Protein AF-A0A094ADM8-F1 (afdb_monomer)

Secondary structure (DSSP, 8-state):
-HHHHHHHHTT-HHHHHHHHHHHHHHTTB-TTSSSB---HHHHHHHHHHHHHHHHHHHHHHHHHHHHH--

Mean predicted aligned error: 2.89 Å

Structure (mmCIF, N/CA/C/O backbone):
data_AF-A0A094ADM8-F1
#
_entry.id   AF-A0A094ADM8-F1
#
loop_
_atom_site.group_PDB
_atom_site.id
_atom_site.type_symbol
_atom_site.label_atom_id
_atom_site.label_alt_id
_atom_site.label_comp_id
_atom_site.label_asym_id
_atom_site.label_entity_id
_atom_site.label_seq_id
_atom_site.pdbx_PDB_ins_code
_atom_site.Cartn_x
_atom_site.Cartn_y
_atom_site.Cartn_z
_atom_site.occupancy
_atom_site.B_iso_or_equiv
_atom_site.auth_seq_id
_atom_site.auth_comp_id
_atom_site.auth_asym_id
_atom_site.auth_atom_id
_atom_site.pdbx_PDB_model_num
ATOM 1 N N . HIS A 1 1 ? 0.835 8.102 -4.743 1.00 71.00 1 HIS A N 1
ATOM 2 C CA . HIS A 1 1 ? 1.250 9.401 -4.170 1.00 71.00 1 HIS A CA 1
ATOM 3 C C . HIS A 1 1 ? 0.177 10.026 -3.272 1.00 71.00 1 HIS A C 1
ATOM 5 O O . HIS A 1 1 ? 0.406 10.103 -2.077 1.00 71.00 1 HIS A O 1
ATOM 11 N N . PHE A 1 2 ? -1.000 10.408 -3.787 1.00 84.06 2 PHE A N 1
ATOM 12 C CA . PHE A 1 2 ? -2.049 11.066 -2.983 1.00 84.06 2 PHE A CA 1
ATOM 13 C C . PHE A 1 2 ? -2.457 10.273 -1.724 1.00 84.06 2 PHE A C 1
ATOM 15 O O . PHE A 1 2 ? -2.299 10.760 -0.609 1.00 84.06 2 PHE A O 1
ATOM 22 N N . LEU A 1 3 ? -2.862 9.007 -1.895 1.00 83.62 3 LEU A N 1
ATOM 23 C CA . LEU A 1 3 ? -3.297 8.151 -0.780 1.00 83.62 3 LEU A CA 1
ATOM 24 C C . LEU A 1 3 ? -2.202 7.900 0.266 1.00 83.62 3 LEU A C 1
ATOM 26 O O . LEU A 1 3 ? -2.508 7.857 1.453 1.00 83.62 3 LEU A O 1
ATOM 30 N N . LYS A 1 4 ? -0.931 7.811 -0.158 1.00 89.56 4 LYS A N 1
ATOM 31 C CA . LYS A 1 4 ? 0.227 7.689 0.743 1.00 89.56 4 LYS A CA 1
ATOM 32 C C . LYS A 1 4 ? 0.228 8.832 1.763 1.00 89.56 4 LYS A C 1
ATOM 34 O O . LYS A 1 4 ? 0.291 8.564 2.958 1.00 89.56 4 LYS A O 1
ATOM 39 N N . GLY A 1 5 ? 0.102 10.079 1.298 1.00 88.25 5 GLY A N 1
ATOM 40 C CA . GLY A 1 5 ? 0.099 11.260 2.165 1.00 88.25 5 GLY A CA 1
ATOM 41 C C . GLY A 1 5 ? -1.039 11.229 3.182 1.00 88.25 5 GLY A C 1
ATOM 42 O O . GLY A 1 5 ? -0.791 11.285 4.382 1.00 88.25 5 GLY A O 1
ATOM 43 N N . SER A 1 6 ? -2.274 11.033 2.715 1.00 91.81 6 SER A N 1
ATOM 44 C CA . SER A 1 6 ? -3.450 10.992 3.593 1.00 91.81 6 SER A CA 1
ATOM 45 C C . SER A 1 6 ? -3.385 9.858 4.625 1.00 91.81 6 SER A C 1
ATOM 47 O O . SER A 1 6 ? -3.717 10.067 5.788 1.00 91.81 6 SER A O 1
ATOM 49 N N . SER A 1 7 ? -2.920 8.666 4.231 1.00 91.31 7 SER A N 1
ATOM 50 C CA . SER A 1 7 ? -2.766 7.531 5.155 1.00 91.31 7 SER A CA 1
ATOM 51 C C . SER A 1 7 ? -1.677 7.755 6.210 1.00 91.31 7 SER A C 1
ATOM 53 O O . SER A 1 7 ? -1.855 7.347 7.355 1.00 91.31 7 SER A O 1
ATOM 55 N N . ALA A 1 8 ? -0.589 8.451 5.861 1.00 93.00 8 ALA A N 1
ATOM 56 C CA . ALA A 1 8 ? 0.486 8.776 6.795 1.00 93.00 8 ALA A CA 1
ATOM 57 C C . ALA A 1 8 ? 0.004 9.720 7.904 1.00 93.00 8 ALA A C 1
ATOM 59 O O . ALA A 1 8 ? 0.273 9.475 9.077 1.00 93.00 8 ALA A O 1
ATOM 60 N N . THR A 1 9 ? -0.751 10.763 7.540 1.00 93.56 9 THR A N 1
ATOM 61 C CA . THR A 1 9 ? -1.298 11.743 8.493 1.00 93.56 9 THR A CA 1
ATOM 62 C C . THR A 1 9 ? -2.201 11.097 9.543 1.00 93.56 9 THR A C 1
ATOM 64 O O . THR A 1 9 ? -2.205 11.527 10.690 1.00 93.56 9 THR A O 1
ATOM 67 N N . LEU A 1 10 ? -2.937 10.048 9.169 1.00 92.06 10 LEU A N 1
ATOM 68 C CA . LEU A 1 10 ? -3.841 9.323 10.065 1.00 92.06 10 LEU A CA 1
ATOM 69 C C . LEU A 1 10 ? -3.168 8.144 10.795 1.00 92.06 10 LEU A C 1
ATOM 71 O O . LEU A 1 10 ? -3.851 7.371 11.460 1.00 92.06 10 LEU A O 1
ATOM 75 N N . GLY A 1 11 ? -1.850 7.963 10.653 1.00 93.38 11 GLY A N 1
ATOM 76 C CA . GLY A 1 11 ? -1.117 6.862 11.291 1.00 93.38 11 GLY A CA 1
ATOM 77 C C . GLY A 1 11 ? -1.404 5.475 10.700 1.00 93.38 11 GLY A C 1
ATOM 78 O O . GLY A 1 11 ? -1.092 4.460 11.318 1.00 93.38 11 GLY A O 1
ATOM 79 N N . LEU A 1 12 ? -1.977 5.400 9.495 1.00 95.19 12 LEU A N 1
ATOM 80 C CA . LEU A 1 12 ? -2.345 4.151 8.820 1.00 95.19 12 LEU A CA 1
ATOM 81 C C . LEU A 1 12 ? -1.133 3.547 8.092 1.00 95.19 12 LEU A C 1
ATOM 83 O O . LEU A 1 12 ? -1.095 3.471 6.861 1.00 95.19 12 LEU A O 1
ATOM 87 N N . THR A 1 13 ? -0.123 3.137 8.861 1.00 94.12 13 THR A N 1
ATOM 88 C CA . THR A 1 13 ? 1.218 2.760 8.373 1.00 94.12 13 THR A CA 1
ATOM 89 C C . THR A 1 13 ? 1.195 1.699 7.273 1.00 94.12 13 THR A C 1
ATOM 91 O O . THR A 1 13 ? 1.777 1.918 6.215 1.00 94.12 13 THR A O 1
ATOM 94 N N . LYS A 1 14 ? 0.426 0.616 7.441 1.00 93.88 14 LYS A N 1
ATOM 95 C CA . LYS A 1 14 ? 0.298 -0.454 6.428 1.00 93.88 14 LYS A CA 1
ATOM 96 C C . LYS A 1 14 ? -0.186 0.063 5.066 1.00 93.88 14 LYS A C 1
ATOM 98 O O . LYS A 1 14 ? 0.358 -0.310 4.024 1.00 93.88 14 LYS A O 1
ATOM 103 N N . VAL A 1 15 ? -1.185 0.951 5.080 1.00 94.88 15 VAL A N 1
ATOM 104 C CA . VAL A 1 15 ? -1.745 1.566 3.864 1.00 94.88 15 VAL A CA 1
ATOM 105 C C . VAL A 1 15 ? -0.720 2.510 3.234 1.00 94.88 15 VAL A C 1
ATOM 107 O O . VAL A 1 15 ? -0.541 2.491 2.013 1.00 94.88 15 VAL A O 1
ATOM 110 N N . LYS A 1 16 ? -0.003 3.286 4.059 1.00 95.81 16 LYS A N 1
ATOM 111 C CA . LYS A 1 16 ? 1.081 4.176 3.621 1.00 95.81 16 LYS A CA 1
ATOM 112 C C . LYS A 1 16 ? 2.198 3.397 2.927 1.00 95.81 16 LYS A C 1
ATOM 114 O O . LYS A 1 16 ? 2.585 3.776 1.822 1.00 95.81 16 LYS A O 1
ATOM 119 N N . ASP A 1 17 ? 2.669 2.309 3.530 1.00 95.75 17 ASP A N 1
ATOM 120 C CA . ASP A 1 17 ? 3.775 1.496 3.009 1.00 95.75 17 ASP A CA 1
ATOM 121 C C . ASP A 1 17 ? 3.381 0.817 1.696 1.00 95.75 17 ASP A C 1
ATOM 123 O O . ASP A 1 17 ? 4.108 0.860 0.707 1.00 95.75 17 ASP A O 1
ATOM 127 N N . SER A 1 18 ? 2.164 0.285 1.623 1.00 96.19 18 SER A N 1
ATOM 128 C CA . SER A 1 18 ? 1.665 -0.334 0.394 1.00 96.19 18 SER A CA 1
ATOM 129 C C . SER A 1 18 ? 1.481 0.684 -0.742 1.00 96.19 18 SER A C 1
ATOM 131 O O . SER A 1 18 ? 1.784 0.394 -1.901 1.00 96.19 18 SER A O 1
ATOM 133 N N . CYS A 1 19 ? 1.061 1.914 -0.430 1.00 96.31 19 CYS A N 1
ATOM 134 C CA . CYS A 1 19 ? 1.012 3.002 -1.410 1.00 96.31 19 CYS A CA 1
ATOM 135 C C . CYS A 1 19 ? 2.407 3.473 -1.863 1.00 96.31 19 CYS A C 1
ATOM 137 O O . CYS A 1 19 ? 2.543 3.966 -2.986 1.00 96.31 19 CYS A O 1
ATOM 139 N N . GLU A 1 20 ? 3.424 3.349 -1.010 1.00 96.31 20 GLU A N 1
ATOM 140 C CA . GLU A 1 20 ? 4.823 3.642 -1.334 1.00 96.31 20 GLU A CA 1
ATOM 141 C C . GLU A 1 20 ? 5.414 2.590 -2.278 1.00 96.31 20 GLU A C 1
ATOM 143 O O . GLU A 1 20 ? 5.965 2.955 -3.314 1.00 96.31 20 GLU A O 1
ATOM 148 N N . ARG A 1 21 ?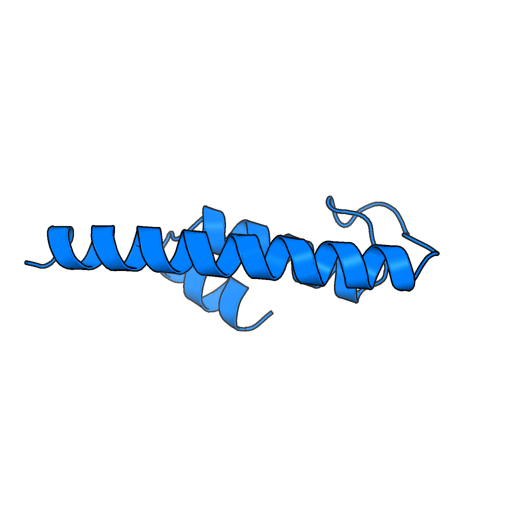 5.159 1.301 -2.025 1.00 96.62 21 ARG A N 1
ATOM 149 C CA . ARG A 1 21 ? 5.533 0.199 -2.933 1.00 96.62 21 ARG A CA 1
ATOM 150 C C . ARG A 1 21 ? 4.952 0.398 -4.336 1.00 96.62 21 ARG A C 1
ATOM 152 O O . ARG A 1 21 ? 5.673 0.323 -5.325 1.00 96.62 21 ARG A O 1
ATOM 159 N N . ILE A 1 22 ? 3.664 0.752 -4.434 1.00 96.62 22 ILE A N 1
ATOM 160 C CA . ILE A 1 22 ? 3.018 1.076 -5.723 1.00 96.62 22 ILE A CA 1
ATOM 161 C C . ILE A 1 22 ? 3.725 2.241 -6.428 1.00 96.62 22 ILE A C 1
ATOM 163 O O . ILE A 1 22 ? 3.884 2.215 -7.648 1.00 96.62 22 ILE A O 1
ATOM 167 N N . GLN A 1 23 ? 4.145 3.264 -5.680 1.00 96.44 23 GLN A N 1
ATOM 168 C CA . GLN A 1 23 ? 4.886 4.389 -6.243 1.00 96.44 23 GLN A CA 1
ATOM 169 C C . GLN A 1 23 ? 6.253 3.951 -6.785 1.00 96.44 23 GLN A C 1
ATOM 171 O O . GLN A 1 23 ? 6.602 4.374 -7.884 1.00 96.44 23 GLN A O 1
ATOM 176 N N . HIS A 1 24 ? 6.991 3.099 -6.066 1.00 97.31 24 HIS A N 1
ATOM 177 C CA . HIS A 1 24 ? 8.279 2.573 -6.526 1.00 97.31 24 HIS A CA 1
ATOM 178 C C . HIS A 1 24 ? 8.131 1.754 -7.812 1.00 97.31 24 HIS A C 1
ATOM 180 O O . HIS A 1 24 ? 8.793 2.049 -8.807 1.00 97.31 24 HIS A O 1
ATOM 186 N N . PHE A 1 25 ? 7.181 0.816 -7.856 1.00 97.00 25 PHE A N 1
ATOM 187 C CA . PHE A 1 25 ? 6.912 0.041 -9.072 1.00 97.00 25 PHE A CA 1
ATOM 188 C C . PHE A 1 25 ? 6.490 0.933 -10.248 1.00 97.00 25 PHE A C 1
ATOM 190 O O . PHE A 1 25 ? 6.893 0.696 -11.384 1.00 97.00 25 PHE A O 1
ATOM 197 N N . GLY A 1 26 ? 5.717 1.994 -9.991 1.00 95.94 26 GLY A N 1
ATOM 198 C CA . GLY A 1 26 ? 5.342 2.980 -11.011 1.00 95.94 26 GLY A CA 1
ATOM 199 C C . GLY A 1 26 ? 6.523 3.783 -11.569 1.00 95.94 26 GLY A C 1
ATOM 200 O O . GLY A 1 26 ? 6.410 4.356 -12.647 1.00 95.94 26 GLY A O 1
ATOM 201 N N . GLN A 1 27 ? 7.653 3.808 -10.860 1.00 96.44 27 GLN A N 1
ATOM 202 C CA . GLN A 1 27 ? 8.913 4.421 -11.286 1.00 96.44 27 GLN A CA 1
ATOM 203 C C . GLN A 1 27 ? 9.887 3.403 -11.902 1.00 96.44 27 GLN A C 1
ATOM 205 O O . GLN A 1 27 ? 11.056 3.732 -12.074 1.00 96.44 27 GLN A O 1
ATOM 210 N N . MET A 1 28 ? 9.420 2.188 -12.222 1.00 96.38 28 MET A N 1
ATOM 211 C CA . MET A 1 28 ? 10.259 1.070 -12.672 1.00 96.38 28 MET A CA 1
ATOM 212 C C . MET A 1 28 ? 11.376 0.743 -11.682 1.00 96.38 28 MET A C 1
ATOM 214 O O . MET A 1 28 ? 12.535 0.565 -12.049 1.00 96.38 28 MET A O 1
ATOM 218 N N . LYS A 1 29 ? 11.019 0.694 -10.399 1.00 96.94 29 LYS A N 1
ATOM 219 C CA . LYS A 1 29 ? 11.915 0.291 -9.322 1.00 96.94 29 LYS A CA 1
ATOM 220 C C . LYS A 1 29 ? 11.414 -0.963 -8.630 1.00 96.94 29 LYS A C 1
ATOM 222 O O . LYS A 1 29 ? 10.255 -1.357 -8.777 1.00 96.94 29 LYS A O 1
ATOM 227 N N . ASP A 1 30 ? 12.298 -1.578 -7.866 1.00 93.50 30 ASP A N 1
ATOM 228 C CA . ASP A 1 30 ? 11.971 -2.668 -6.9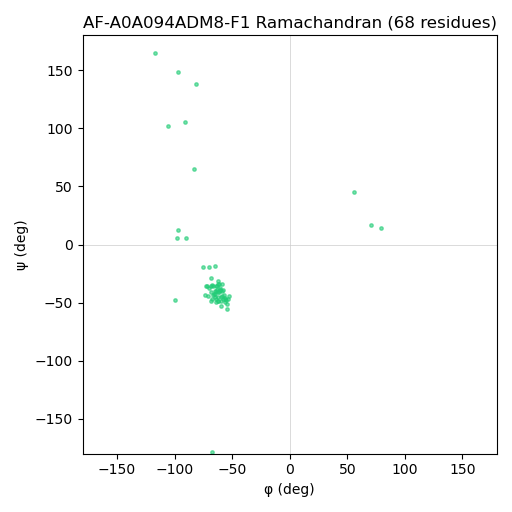64 1.00 93.50 30 ASP A CA 1
ATOM 229 C C . ASP A 1 30 ? 11.086 -2.203 -5.791 1.00 93.50 30 ASP A C 1
ATOM 231 O O . ASP A 1 30 ? 10.680 -1.047 -5.682 1.00 93.50 30 ASP A O 1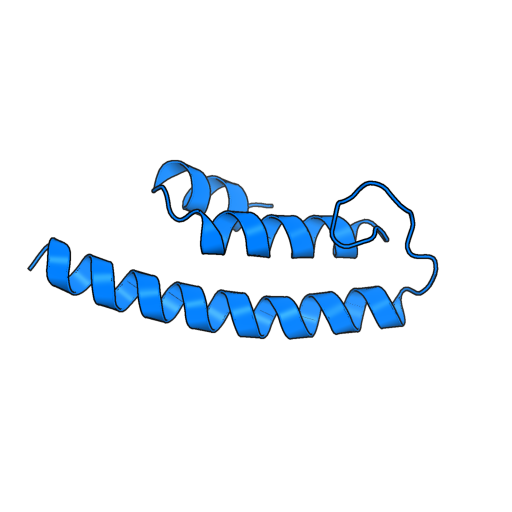
ATOM 235 N N . GLU A 1 31 ? 10.764 -3.128 -4.890 1.00 93.38 31 GLU A N 1
ATOM 236 C CA . GLU A 1 31 ? 9.902 -2.838 -3.743 1.00 93.38 31 GLU A CA 1
ATOM 237 C C . GLU A 1 31 ? 10.513 -1.798 -2.794 1.00 93.38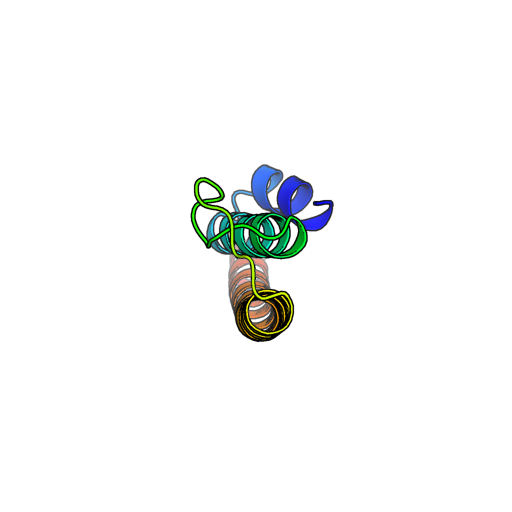 31 GLU A C 1
ATOM 239 O O . GLU A 1 31 ? 9.789 -0.949 -2.264 1.00 93.38 31 GLU A O 1
ATOM 244 N N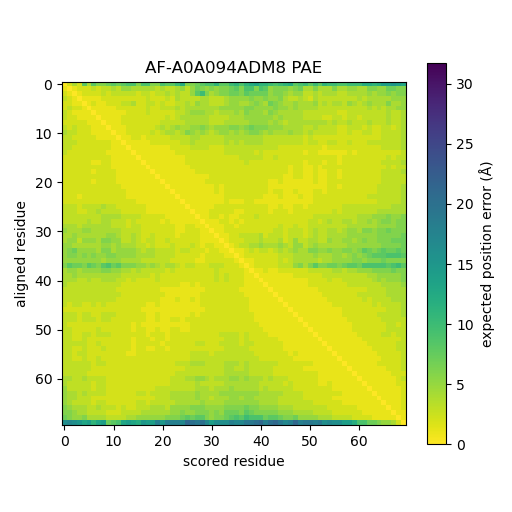 . SER A 1 32 ? 11.839 -1.827 -2.621 1.00 93.19 32 SER A N 1
ATOM 245 C CA . SER A 1 32 ? 12.558 -0.890 -1.755 1.00 93.19 32 SER A CA 1
ATOM 246 C C . SER A 1 32 ? 12.698 0.512 -2.360 1.00 93.19 32 SER A C 1
ATOM 248 O O . SER A 1 32 ? 12.897 1.473 -1.620 1.00 93.19 32 SER A O 1
ATOM 250 N N . GLY A 1 33 ? 12.551 0.652 -3.683 1.00 93.44 33 GLY A N 1
ATOM 251 C CA . GLY A 1 33 ? 12.759 1.914 -4.396 1.00 93.44 33 GLY A CA 1
ATOM 252 C C . GLY A 1 33 ? 14.237 2.240 -4.647 1.00 93.44 33 GLY A C 1
ATOM 253 O O . GLY A 1 33 ? 14.556 3.385 -5.000 1.00 93.44 33 GLY A O 1
ATOM 254 N N . THR A 1 34 ? 15.117 1.251 -4.474 1.00 94.19 34 THR A N 1
ATOM 255 C CA . THR A 1 34 ? 16.578 1.386 -4.573 1.00 94.19 34 THR A CA 1
ATOM 256 C C . THR A 1 34 ? 17.078 0.900 -5.926 1.00 94.19 34 THR A C 1
ATOM 258 O O . THR A 1 34 ? 17.828 1.604 -6.599 1.00 94.19 34 THR A O 1
ATOM 261 N N . GLU A 1 35 ? 16.614 -0.274 -6.347 1.00 95.38 35 GLU A N 1
ATOM 262 C CA . GLU A 1 35 ? 17.062 -0.946 -7.563 1.00 95.38 35 GLU A CA 1
ATOM 263 C C . GLU A 1 35 ? 16.089 -0.661 -8.709 1.00 95.38 35 GLU A C 1
ATOM 265 O O . GLU A 1 35 ? 14.885 -0.494 -8.499 1.00 95.38 35 GLU A O 1
ATOM 270 N N . SER A 1 36 ? 16.598 -0.611 -9.940 1.00 95.75 36 SER A N 1
ATOM 271 C CA . SER A 1 36 ? 15.739 -0.485 -11.123 1.00 95.75 36 SER A CA 1
ATOM 272 C C . SER A 1 36 ? 15.166 -1.847 -11.515 1.00 95.75 36 SER A C 1
ATOM 274 O O . SER A 1 36 ? 15.879 -2.846 -11.540 1.00 95.75 36 SER A O 1
ATOM 276 N N . GLU A 1 37 ? 13.885 -1.879 -11.868 1.00 95.00 37 GLU A N 1
ATOM 277 C CA . GLU A 1 37 ? 13.192 -3.042 -12.418 1.00 95.00 37 GLU A CA 1
ATOM 278 C C . GLU A 1 37 ? 12.978 -2.810 -13.925 1.00 95.00 37 GLU A C 1
ATOM 280 O O . GLU A 1 37 ? 12.086 -2.045 -14.304 1.00 95.00 37 GLU A O 1
ATOM 285 N N . PRO A 1 38 ? 13.796 -3.422 -14.802 1.00 94.44 38 PRO A N 1
ATOM 286 C CA . PRO A 1 38 ? 13.728 -3.176 -16.241 1.00 94.44 38 PRO A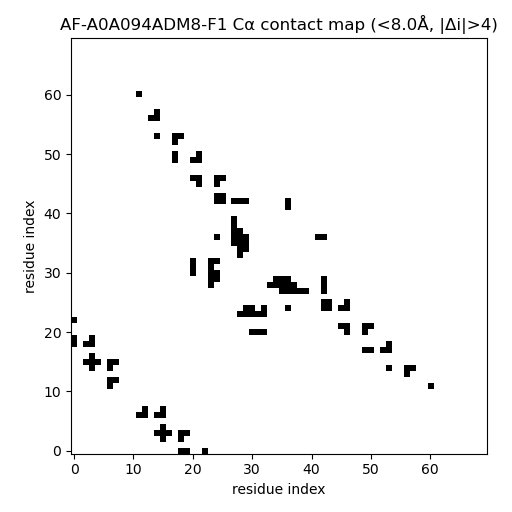 CA 1
ATOM 287 C C . PRO A 1 38 ? 12.459 -3.750 -16.886 1.00 94.44 38 PRO A C 1
ATOM 289 O O . PRO A 1 38 ? 12.077 -3.314 -17.973 1.00 94.44 38 PRO A O 1
ATOM 292 N N . ASP A 1 39 ? 11.788 -4.708 -16.237 1.00 96.56 39 ASP A N 1
ATOM 293 C CA . ASP A 1 39 ? 10.576 -5.325 -16.764 1.00 96.56 39 ASP A CA 1
ATOM 294 C C . ASP A 1 39 ? 9.305 -4.586 -16.298 1.00 96.56 39 ASP A C 1
ATOM 296 O O . ASP A 1 39 ? 8.812 -4.718 -15.169 1.00 96.56 39 ASP A O 1
ATOM 300 N N . ALA A 1 40 ? 8.711 -3.832 -17.225 1.00 95.88 40 ALA A N 1
ATOM 301 C CA . ALA A 1 40 ? 7.453 -3.129 -16.999 1.00 95.88 40 ALA A CA 1
ATOM 302 C C . ALA A 1 40 ? 6.273 -4.078 -16.696 1.00 95.88 40 ALA A C 1
ATOM 304 O O . ALA A 1 40 ? 5.369 -3.713 -15.939 1.00 95.88 40 ALA A O 1
ATOM 305 N N . ALA A 1 41 ? 6.260 -5.300 -17.239 1.00 97.44 41 ALA A N 1
ATOM 306 C CA . ALA A 1 41 ? 5.211 -6.281 -16.969 1.00 97.44 41 ALA A CA 1
ATOM 307 C C . ALA A 1 41 ? 5.296 -6.798 -15.526 1.00 97.44 41 ALA A C 1
ATOM 309 O O . ALA A 1 41 ? 4.264 -6.972 -14.865 1.00 97.44 41 ALA A O 1
ATOM 310 N N . VAL A 1 42 ? 6.514 -6.973 -15.004 1.00 96.31 42 VAL A N 1
ATOM 311 C CA . VAL A 1 42 ? 6.746 -7.292 -13.588 1.00 96.31 42 VAL A CA 1
ATOM 312 C C . VAL A 1 42 ? 6.269 -6.147 -12.698 1.00 96.31 42 VAL A C 1
ATOM 314 O O . VAL A 1 42 ? 5.516 -6.405 -11.754 1.00 96.31 42 VAL A O 1
ATOM 317 N N . CYS A 1 43 ? 6.613 -4.897 -13.024 1.00 96.88 43 CYS A N 1
ATOM 318 C CA . CYS A 1 43 ? 6.130 -3.717 -12.297 1.00 96.88 43 CYS A CA 1
ATOM 319 C C . CYS A 1 43 ? 4.597 -3.659 -12.256 1.00 96.88 43 CYS A C 1
ATOM 321 O O . CYS A 1 43 ? 4.004 -3.539 -11.184 1.00 96.88 43 CYS A O 1
ATOM 323 N N . LEU A 1 44 ? 3.933 -3.817 -13.405 1.00 97.62 44 LEU A N 1
ATOM 324 C CA . LEU A 1 44 ? 2.470 -3.797 -13.499 1.00 97.62 44 LEU A CA 1
ATOM 325 C C . LEU A 1 44 ? 1.811 -4.937 -12.717 1.00 97.62 44 LEU A C 1
ATOM 327 O O . LEU A 1 44 ? 0.778 -4.727 -12.072 1.00 97.62 44 LEU A O 1
ATOM 331 N N . ARG A 1 45 ? 2.400 -6.139 -12.738 1.00 98.00 45 ARG A N 1
ATOM 332 C CA . ARG A 1 45 ? 1.926 -7.269 -11.928 1.00 98.00 45 ARG A CA 1
ATOM 333 C C . ARG A 1 45 ? 2.029 -6.946 -10.439 1.00 98.00 45 ARG A C 1
ATOM 335 O O . ARG A 1 45 ? 1.033 -7.083 -9.732 1.00 98.00 45 ARG A O 1
ATOM 342 N N . ARG A 1 46 ? 3.186 -6.449 -9.986 1.00 97.31 46 ARG A N 1
ATOM 343 C CA . ARG A 1 46 ? 3.402 -6.055 -8.586 1.00 97.31 46 ARG A CA 1
ATOM 344 C C . ARG A 1 46 ? 2.426 -4.960 -8.153 1.00 97.31 46 ARG A C 1
ATOM 346 O O . ARG A 1 46 ? 1.772 -5.121 -7.131 1.00 97.31 46 ARG A O 1
ATOM 353 N N . ILE A 1 47 ? 2.213 -3.925 -8.972 1.00 97.50 47 ILE A N 1
ATOM 354 C CA . ILE A 1 47 ? 1.200 -2.885 -8.712 1.00 97.50 47 ILE A CA 1
ATOM 355 C C . ILE A 1 47 ? -0.188 -3.503 -8.528 1.00 97.50 47 ILE A C 1
ATOM 357 O O . ILE A 1 47 ? -0.897 -3.153 -7.584 1.00 97.50 47 ILE A O 1
ATOM 361 N N . ARG A 1 48 ? -0.595 -4.425 -9.411 1.00 98.00 48 ARG A N 1
ATOM 362 C CA . ARG A 1 48 ? -1.910 -5.075 -9.333 1.00 98.00 48 ARG A CA 1
ATOM 363 C C . ARG A 1 48 ? -2.069 -5.884 -8.048 1.00 98.00 48 ARG A C 1
ATOM 365 O O . ARG A 1 48 ? -3.146 -5.857 -7.452 1.00 98.00 48 ARG A O 1
ATOM 372 N N . ASP A 1 49 ? -1.032 -6.596 -7.632 1.00 97.69 49 ASP A N 1
ATOM 373 C CA . ASP A 1 49 ? -1.079 -7.419 -6.426 1.00 97.69 49 ASP A CA 1
ATOM 374 C C . ASP A 1 49 ? -1.047 -6.565 -5.156 1.00 97.69 49 ASP A C 1
ATOM 376 O O . ASP A 1 49 ? -1.904 -6.743 -4.287 1.00 97.69 49 ASP A O 1
ATOM 380 N N . THR A 1 50 ? -0.188 -5.546 -5.095 1.00 97.12 50 THR A N 1
ATOM 381 C CA . THR A 1 50 ? -0.185 -4.578 -3.989 1.00 97.12 50 THR A CA 1
ATOM 382 C C . THR A 1 50 ? -1.503 -3.805 -3.915 1.00 97.12 50 THR A C 1
ATOM 384 O O . THR A 1 50 ? -1.999 -3.543 -2.826 1.00 97.12 50 THR A O 1
ATOM 387 N N . LEU A 1 51 ? -2.160 -3.502 -5.040 1.00 96.62 51 LEU A N 1
ATOM 388 C CA . LEU A 1 51 ? -3.476 -2.856 -5.021 1.00 96.62 51 LEU A CA 1
ATOM 389 C C . LEU A 1 51 ? -4.559 -3.743 -4.379 1.00 96.62 51 LEU A C 1
ATOM 391 O O . LEU A 1 51 ? -5.444 -3.228 -3.692 1.00 96.62 51 LEU A O 1
ATOM 395 N N . LYS A 1 52 ? -4.507 -5.068 -4.573 1.00 97.62 52 LYS A N 1
ATOM 396 C CA . LYS A 1 52 ? -5.409 -6.000 -3.869 1.00 97.62 52 LYS A CA 1
ATOM 397 C C . LYS A 1 52 ? -5.143 -5.983 -2.364 1.00 97.62 52 LYS A C 1
ATOM 399 O O . LYS A 1 52 ? -6.091 -6.031 -1.586 1.00 97.62 52 LYS A O 1
ATOM 404 N N . GLU A 1 53 ? -3.876 -5.909 -1.968 1.00 96.31 53 GLU A N 1
ATOM 405 C CA . GLU A 1 53 ? -3.463 -5.824 -0.566 1.00 96.31 53 GLU A CA 1
ATOM 406 C C . GLU A 1 53 ? -3.951 -4.525 0.090 1.00 96.31 53 GLU A C 1
ATOM 408 O O . GLU A 1 53 ? -4.635 -4.578 1.111 1.00 96.31 53 GLU A O 1
ATOM 413 N N . VAL A 1 54 ? -3.716 -3.375 -0.552 1.00 95.69 54 VAL A N 1
ATOM 414 C CA . VAL A 1 54 ? -4.183 -2.056 -0.095 1.00 95.69 54 VAL A CA 1
ATOM 415 C C . VAL A 1 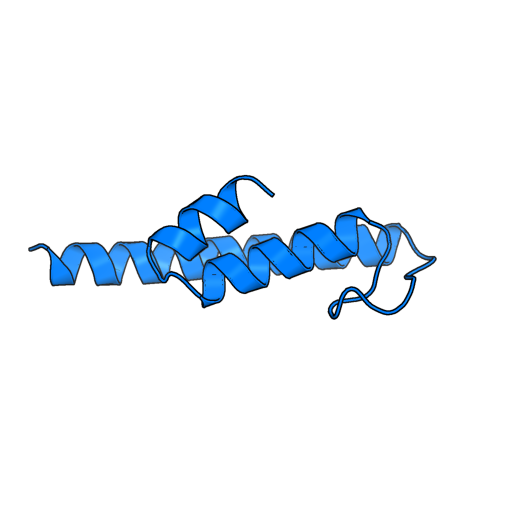54 ? -5.689 -2.070 0.166 1.00 95.69 54 VAL A C 1
ATOM 417 O O . VAL A 1 54 ? -6.136 -1.592 1.203 1.00 95.69 54 VAL A O 1
ATOM 420 N N . LYS A 1 55 ? -6.490 -2.668 -0.726 1.00 95.94 55 LYS A N 1
ATOM 421 C CA . LYS A 1 55 ? -7.948 -2.770 -0.540 1.00 95.94 55 LYS A CA 1
ATOM 422 C C . LYS A 1 55 ? -8.341 -3.546 0.721 1.00 95.94 55 LYS A C 1
ATOM 424 O O . LYS A 1 55 ? -9.290 -3.151 1.392 1.00 95.94 55 LYS A O 1
ATOM 429 N N . LYS A 1 56 ? -7.623 -4.624 1.052 1.00 96.94 56 LYS A N 1
ATOM 430 C CA . LYS A 1 56 ? -7.857 -5.381 2.293 1.00 96.94 56 LYS A CA 1
ATOM 431 C C . LYS A 1 56 ? -7.488 -4.549 3.517 1.00 96.94 56 LYS A C 1
ATOM 433 O O . LYS A 1 56 ? -8.298 -4.424 4.426 1.00 96.94 56 LYS A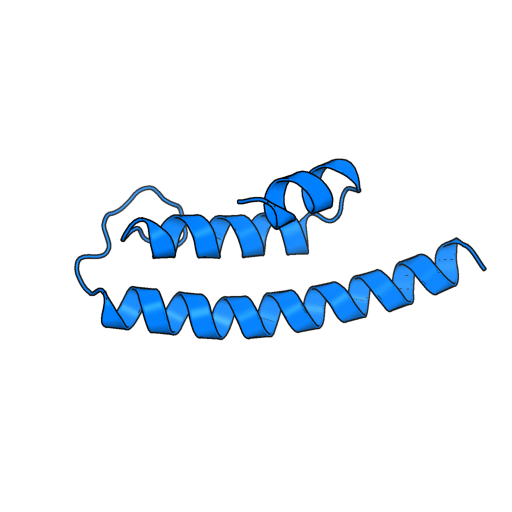 O 1
ATOM 438 N N . GLN A 1 57 ? -6.323 -3.905 3.487 1.00 95.25 57 GLN A N 1
ATOM 439 C CA . GLN A 1 57 ? -5.863 -3.032 4.569 1.00 95.25 57 GLN A CA 1
ATOM 440 C C . GLN A 1 57 ? -6.824 -1.859 4.808 1.00 95.25 57 GLN A C 1
ATOM 442 O O . GLN A 1 57 ? -7.104 -1.525 5.954 1.00 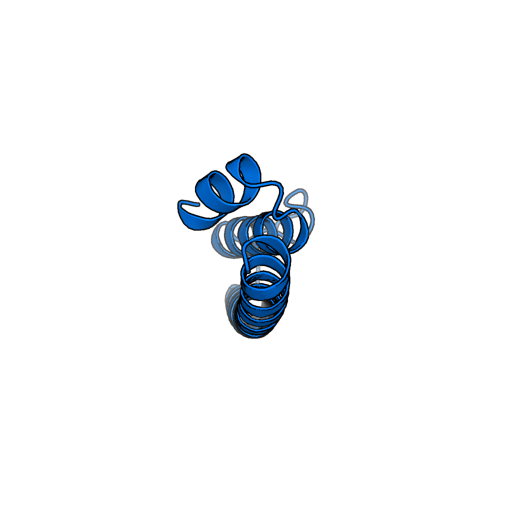95.25 57 GLN A O 1
ATOM 447 N N . TYR A 1 58 ? -7.385 -1.268 3.747 1.00 93.75 58 TYR A N 1
ATOM 448 C CA . TYR A 1 58 ? -8.432 -0.249 3.871 1.00 93.75 58 TYR A CA 1
ATOM 449 C C . TYR A 1 58 ? -9.651 -0.771 4.621 1.00 93.75 58 TYR A C 1
ATOM 451 O O . TYR A 1 58 ? -10.172 -0.073 5.487 1.00 93.75 58 TYR A O 1
ATOM 459 N N . LYS A 1 59 ? -10.095 -1.992 4.303 1.00 96.25 59 LYS A N 1
ATOM 460 C CA . LYS A 1 59 ? -11.252 -2.591 4.961 1.00 96.25 59 LYS A CA 1
ATOM 461 C C . LYS A 1 59 ? -10.983 -2.876 6.440 1.00 96.25 59 LYS A C 1
ATOM 463 O O . LYS A 1 59 ? -11.806 -2.544 7.284 1.00 96.25 59 LYS A O 1
ATOM 468 N N . GLU A 1 60 ? -9.807 -3.416 6.751 1.00 95.62 60 GLU A N 1
ATOM 469 C CA . GLU A 1 60 ? -9.366 -3.641 8.132 1.00 95.62 60 GLU A CA 1
ATOM 470 C C . GLU A 1 60 ? -9.340 -2.336 8.937 1.00 95.62 60 GLU A C 1
ATOM 472 O O . GLU A 1 60 ? -9.876 -2.276 10.043 1.00 95.62 60 GLU A O 1
ATOM 477 N N . VAL A 1 61 ? -8.758 -1.274 8.371 1.00 95.19 61 VAL A N 1
ATOM 478 C CA . VAL A 1 61 ? -8.714 0.048 9.006 1.00 95.19 61 VAL A CA 1
ATOM 479 C C . VAL A 1 61 ? -10.118 0.611 9.208 1.00 95.19 61 VAL A C 1
ATOM 481 O O . VAL A 1 61 ? -10.414 1.113 10.288 1.00 95.19 61 VAL A O 1
ATOM 484 N N . GLU A 1 62 ? -10.990 0.522 8.201 1.00 95.25 62 GLU A N 1
ATOM 485 C CA . GLU A 1 62 ? -12.378 0.982 8.299 1.00 95.25 62 GLU A CA 1
ATOM 486 C C . GLU A 1 62 ? -13.098 0.319 9.482 1.00 95.25 62 GLU A C 1
ATOM 488 O O . GLU A 1 62 ? -13.732 1.004 10.286 1.00 95.25 62 GLU A O 1
ATOM 493 N N . ASP A 1 63 ? -12.972 -1.001 9.618 1.00 96.25 63 ASP A N 1
ATOM 494 C CA . ASP A 1 63 ? -13.636 -1.760 10.677 1.00 96.25 63 ASP A CA 1
ATOM 495 C C . ASP A 1 63 ? -13.067 -1.429 12.069 1.00 96.25 63 ASP A C 1
ATOM 497 O O . ASP A 1 63 ? -13.820 -1.372 13.044 1.00 96.25 63 ASP A O 1
ATOM 501 N N . VAL A 1 64 ? -11.758 -1.173 12.177 1.00 95.12 64 VAL A N 1
ATOM 502 C CA . VAL A 1 64 ? -11.121 -0.734 13.431 1.00 95.12 64 VAL A CA 1
ATOM 503 C C . VAL A 1 64 ? -11.565 0.677 13.812 1.00 95.12 64 VAL A C 1
ATOM 505 O O . VAL A 1 64 ? -11.975 0.893 14.950 1.00 95.12 64 VAL A O 1
ATOM 508 N N . LEU A 1 65 ? -11.531 1.629 12.876 1.00 94.69 65 LEU A N 1
ATOM 509 C CA . LEU A 1 65 ? -11.919 3.015 13.147 1.00 94.69 65 LEU A CA 1
ATOM 510 C C . LEU A 1 65 ? -13.400 3.118 13.521 1.00 94.69 65 LEU A C 1
ATOM 512 O O . LEU A 1 65 ? -13.734 3.829 14.464 1.00 94.69 65 LEU A O 1
ATOM 516 N N . LYS A 1 66 ? -14.282 2.357 12.858 1.00 96.12 66 LYS A N 1
ATOM 517 C CA . LYS A 1 66 ? -15.702 2.286 13.238 1.00 96.12 66 LYS A CA 1
ATOM 518 C C . LYS A 1 66 ? -15.901 1.814 14.673 1.00 96.12 66 LYS A C 1
ATOM 520 O O . LYS A 1 66 ? -16.775 2.338 15.340 1.00 96.12 66 LYS A O 1
ATOM 525 N N . LYS A 1 67 ? -15.110 0.847 15.148 1.00 96.06 67 LYS A N 1
ATOM 526 C CA . LYS A 1 67 ? -15.175 0.378 16.543 1.00 96.06 67 LYS A CA 1
ATOM 527 C C . LYS A 1 67 ? -14.594 1.386 17.528 1.00 96.06 67 LYS A C 1
ATOM 529 O O . LYS A 1 67 ? -15.080 1.474 18.643 1.00 96.06 67 LYS A O 1
ATOM 534 N N . PHE A 1 68 ? -13.538 2.095 17.138 1.00 95.31 68 PHE A N 1
ATOM 535 C CA . PHE A 1 68 ? -12.858 3.054 18.006 1.00 95.31 68 PHE A CA 1
ATOM 536 C C . PHE A 1 68 ? -13.678 4.330 18.246 1.00 95.31 68 PHE A C 1
ATOM 538 O O . PHE A 1 68 ? -13.620 4.891 19.334 1.00 95.31 68 PHE A O 1
ATOM 545 N N . TYR A 1 69 ? -14.424 4.784 17.236 1.00 93.81 69 TYR A N 1
ATOM 546 C CA . TYR A 1 69 ? -15.256 5.992 17.299 1.00 93.81 69 TYR A CA 1
ATOM 547 C C . TYR A 1 69 ? -16.745 5.718 17.584 1.00 93.81 69 TYR A C 1
ATOM 549 O O . TYR A 1 69 ? -17.544 6.652 17.502 1.00 93.81 69 TYR A O 1
ATOM 557 N N . ALA A 1 70 ? -17.119 4.463 17.849 1.00 76.31 70 ALA A N 1
ATOM 558 C CA . ALA A 1 70 ? -18.477 4.081 18.243 1.00 76.31 70 ALA A CA 1
ATOM 559 C C . ALA A 1 70 ? -18.745 4.332 19.731 1.00 76.31 70 ALA A C 1
ATOM 561 O O . ALA A 1 70 ? -17.781 4.288 20.528 1.00 76.31 70 ALA A O 1
#

pLDDT: mean 94.41, std 4.47, range [71.0, 98.0]

Nearest PDB structures (foldseek):
  4bay-assembly1_A  TM=4.159E-01  e=4.920E+00  Homo sapiens

Radius of gyration: 13.53 Å; Cα contacts (8 Å, |Δi|>4): 70; chains: 1; bounding box: 36×19×35 Å

Sequence (70 aa):
HFLKGSSATLGLTKVKDSCERIQHFGQMKDESGTESEPDAAVCLRRIRDTLKEVKKQYKEVEDVLKKFYA

Solvent-accessible surface area (backbone atoms only — not comparable to full-atom values): 3749 Å² total; per-residue (Å²): 96,73,67,24,54,60,26,49,79,71,67,38,55,72,50,18,52,42,34,46,33,41,45,20,22,75,69,38,20,35,74,87,54,78,49,78,37,90,50,63,68,58,25,52,49,50,38,56,52,43,51,57,50,40,55,50,48,51,51,54,50,50,57,50,50,55,61,70,76,100

Foldseek 3Di:
DVQLVVCVVVVLVLLNLLVVQLVLLVVQHHSVSPHHNPDNVVSVVSNVVSVVVSVVSVVVVVVVVVVVVD